Protein AF-W1WCA9-F1 (afdb_monomer_lite)

Structure (mmCIF, N/CA/C/O backbone):
data_AF-W1WCA9-F1
#
_entry.id   AF-W1WCA9-F1
#
loop_
_atom_site.group_PDB
_atom_site.id
_atom_site.type_symbol
_atom_site.label_atom_id
_atom_site.label_alt_id
_atom_site.label_comp_id
_atom_site.label_asym_id
_atom_site.label_entity_id
_atom_site.label_seq_id
_atom_site.pdbx_PDB_ins_code
_atom_site.Cartn_x
_atom_site.Cartn_y
_atom_site.Cartn_z
_atom_site.occupancy
_atom_site.B_iso_or_equiv
_atom_site.auth_seq_id
_atom_site.auth_comp_id
_atom_site.auth_asym_id
_atom_site.auth_atom_id
_atom_site.pdbx_PDB_model_num
ATOM 1 N N . MET A 1 1 ? 10.585 -8.734 -26.927 1.00 43.38 1 MET A N 1
ATOM 2 C CA . MET A 1 1 ? 10.664 -7.448 -26.204 1.00 43.38 1 MET A CA 1
ATOM 3 C C . MET A 1 1 ? 10.636 -7.761 -24.719 1.00 43.38 1 MET A C 1
ATOM 5 O O . MET A 1 1 ? 9.590 -8.155 -24.218 1.00 43.38 1 MET A O 1
ATOM 9 N N . SER A 1 2 ? 11.778 -7.717 -24.034 1.00 57.69 2 SER A N 1
ATOM 10 C CA . SER A 1 2 ? 11.822 -7.915 -22.583 1.00 57.69 2 SER A CA 1
ATOM 11 C C . SER A 1 2 ? 11.161 -6.710 -21.918 1.00 57.69 2 SER A C 1
ATOM 13 O O . SER A 1 2 ? 11.781 -5.657 -21.784 1.00 57.69 2 SER A O 1
ATOM 15 N N . HIS A 1 3 ? 9.891 -6.844 -21.540 1.00 69.38 3 HIS A N 1
ATOM 16 C CA . HIS A 1 3 ? 9.213 -5.878 -20.679 1.00 69.38 3 HIS A CA 1
ATOM 17 C C . HIS A 1 3 ? 9.759 -6.031 -19.256 1.00 69.38 3 HIS A C 1
ATOM 19 O O . HIS A 1 3 ? 9.082 -6.547 -18.369 1.00 69.38 3 HIS A O 1
ATOM 25 N N . LEU A 1 4 ? 11.021 -5.643 -19.059 1.00 85.56 4 LEU A N 1
ATOM 26 C CA . LEU A 1 4 ? 11.621 -5.554 -17.739 1.00 85.56 4 LEU A CA 1
ATOM 27 C C . LEU A 1 4 ? 10.914 -4.401 -17.020 1.00 85.56 4 LEU A C 1
ATOM 29 O O . LEU A 1 4 ? 11.077 -3.241 -17.394 1.00 85.56 4 LEU A O 1
ATOM 33 N N . LYS A 1 5 ? 10.056 -4.731 -16.057 1.00 85.88 5 LYS A N 1
ATOM 34 C CA . LYS A 1 5 ? 9.426 -3.734 -15.193 1.00 85.88 5 LYS A CA 1
ATOM 35 C C . LYS A 1 5 ? 10.395 -3.410 -14.068 1.00 85.88 5 LYS A C 1
ATOM 37 O O . LYS A 1 5 ? 10.918 -4.323 -13.435 1.00 85.88 5 LYS A O 1
ATOM 42 N N . ASP A 1 6 ? 10.636 -2.126 -13.846 1.00 89.94 6 ASP A N 1
ATOM 43 C CA . ASP A 1 6 ? 11.398 -1.672 -12.691 1.00 89.94 6 ASP A CA 1
ATOM 44 C C . ASP A 1 6 ? 10.571 -1.935 -11.418 1.00 89.94 6 ASP A C 1
ATOM 46 O O . ASP A 1 6 ? 9.498 -1.342 -11.259 1.00 89.94 6 ASP A O 1
ATOM 50 N N . PRO A 1 7 ? 11.028 -2.816 -10.509 1.00 89.81 7 PRO A N 1
ATOM 51 C CA . PRO A 1 7 ? 10.269 -3.157 -9.312 1.00 89.81 7 PRO A CA 1
ATOM 52 C C . PRO A 1 7 ? 10.132 -1.975 -8.343 1.00 89.81 7 PRO A C 1
ATOM 54 O O . PRO A 1 7 ? 9.211 -1.973 -7.528 1.00 89.81 7 PRO A O 1
ATOM 57 N N . THR A 1 8 ? 11.003 -0.961 -8.425 1.00 91.75 8 THR A N 1
ATOM 58 C CA . THR A 1 8 ? 10.981 0.201 -7.519 1.00 91.75 8 THR A CA 1
ATOM 59 C C . THR A 1 8 ? 9.789 1.124 -7.764 1.00 91.75 8 THR A C 1
ATOM 61 O O . THR A 1 8 ? 9.357 1.828 -6.854 1.00 91.75 8 THR A O 1
ATOM 64 N N . THR A 1 9 ? 9.228 1.093 -8.974 1.00 91.00 9 THR A N 1
ATOM 65 C CA . THR A 1 9 ? 8.094 1.929 -9.401 1.00 91.00 9 THR A CA 1
ATOM 66 C C . THR A 1 9 ? 6.887 1.101 -9.848 1.00 91.00 9 THR A C 1
ATOM 68 O O . THR A 1 9 ? 5.916 1.638 -10.375 1.00 91.00 9 THR A O 1
ATOM 71 N N . GLN A 1 10 ? 6.921 -0.217 -9.622 1.00 90.12 10 GLN A N 1
ATOM 72 C CA . GLN A 1 10 ? 5.886 -1.148 -10.076 1.00 90.12 10 GLN A CA 1
ATOM 73 C C . GLN A 1 10 ? 4.548 -0.999 -9.329 1.00 90.12 10 GLN A C 1
ATOM 75 O O . GLN A 1 10 ? 3.505 -1.356 -9.876 1.00 90.12 10 GLN A O 1
ATOM 80 N N . TYR A 1 11 ? 4.571 -0.464 -8.107 1.00 92.44 11 TYR A N 1
ATOM 81 C CA . TYR A 1 11 ? 3.392 -0.210 -7.273 1.00 92.44 11 TYR A CA 1
ATOM 82 C C . TYR A 1 11 ? 3.332 1.266 -6.861 1.00 92.44 11 TYR A C 1
ATOM 84 O O . TYR A 1 11 ? 4.204 2.056 -7.212 1.00 92.44 11 TYR A O 1
ATOM 92 N N . TYR A 1 12 ? 2.293 1.660 -6.121 1.00 92.06 12 TYR A N 1
ATOM 93 C CA . TYR A 1 12 ? 2.122 3.047 -5.694 1.00 92.06 12 TYR A CA 1
ATOM 94 C C . TYR A 1 12 ? 3.268 3.517 -4.777 1.00 92.06 12 TYR A C 1
ATOM 96 O O . TYR A 1 12 ? 3.481 2.959 -3.701 1.00 92.06 12 TYR A O 1
ATOM 104 N N . THR A 1 13 ? 3.973 4.570 -5.200 1.00 92.50 13 THR A N 1
ATOM 105 C CA . THR A 1 13 ? 5.126 5.168 -4.497 1.00 92.50 13 THR A CA 1
ATOM 106 C C . THR A 1 13 ? 4.844 6.556 -3.913 1.00 92.50 13 THR A C 1
ATOM 108 O O . THR A 1 13 ? 5.745 7.188 -3.365 1.00 92.50 13 THR A O 1
ATOM 111 N N . GLY A 1 14 ? 3.613 7.056 -4.050 1.00 91.88 14 GLY A N 1
ATOM 112 C CA . GLY A 1 14 ? 3.223 8.372 -3.548 1.00 91.88 14 GLY A CA 1
ATOM 113 C C . GLY A 1 14 ? 2.910 8.391 -2.050 1.00 91.88 14 GLY A C 1
ATOM 114 O O . GLY A 1 14 ? 3.008 7.386 -1.344 1.00 91.88 14 GLY A O 1
ATOM 115 N N . GLU A 1 15 ? 2.494 9.558 -1.565 1.00 93.19 15 GLU A N 1
ATOM 116 C CA . GLU A 1 15 ? 2.057 9.723 -0.180 1.00 93.19 15 GLU A CA 1
ATOM 117 C C . GLU A 1 15 ? 0.681 9.092 0.066 1.00 93.19 15 GLU A C 1
ATOM 119 O O . GLU A 1 15 ? -0.258 9.265 -0.710 1.00 93.19 15 GLU A O 1
ATOM 124 N N . TYR A 1 16 ? 0.530 8.405 1.198 1.00 92.12 16 TYR A N 1
ATOM 125 C CA . TYR A 1 16 ? -0.754 7.841 1.600 1.00 92.12 16 TYR A CA 1
ATOM 126 C C . TYR A 1 16 ? -1.587 8.861 2.392 1.00 92.12 16 TYR A C 1
ATOM 128 O O . TYR A 1 16 ? -1.088 9.450 3.357 1.00 92.12 16 TYR A O 1
ATOM 136 N N . PRO A 1 17 ? -2.880 9.043 2.065 1.00 92.12 17 PRO A N 1
ATOM 137 C CA . PRO A 1 17 ? -3.760 9.898 2.848 1.00 92.12 17 PRO A CA 1
ATOM 138 C C . PRO A 1 17 ? -4.015 9.303 4.239 1.00 92.12 17 PRO A C 1
ATOM 140 O O . PRO A 1 17 ? -4.046 8.081 4.426 1.00 92.12 17 PRO A O 1
ATOM 143 N N . LYS A 1 18 ? -4.273 10.171 5.228 1.00 91.81 18 LYS A N 1
ATOM 144 C CA . LYS A 1 18 ? -4.741 9.746 6.558 1.00 91.81 18 LYS A CA 1
ATOM 145 C C . LYS A 1 18 ? -6.119 9.090 6.420 1.00 91.81 18 LYS A C 1
ATOM 147 O O . LYS A 1 18 ? -7.094 9.765 6.111 1.00 91.81 18 LYS A O 1
ATOM 152 N N . GLN A 1 19 ? -6.199 7.787 6.683 1.00 90.12 19 GLN A N 1
ATOM 153 C CA . GLN A 1 19 ? -7.386 6.965 6.413 1.00 90.12 19 GLN A CA 1
ATOM 154 C C . GLN A 1 19 ? -7.704 6.014 7.580 1.00 90.12 19 GLN A C 1
ATOM 156 O O . GLN A 1 19 ? -7.560 4.798 7.494 1.00 90.12 19 GLN A O 1
ATOM 161 N N . LYS A 1 20 ? -8.100 6.567 8.733 1.00 92.19 20 LYS A N 1
ATOM 162 C CA . LYS A 1 20 ? -8.418 5.756 9.920 1.00 92.19 20 LYS A CA 1
ATOM 163 C C . LYS A 1 20 ? -9.725 4.981 9.717 1.00 92.19 20 LYS A C 1
ATOM 165 O O . LYS A 1 20 ? -10.724 5.557 9.296 1.00 92.19 20 LYS A O 1
ATOM 170 N N . GLN A 1 21 ? -9.732 3.703 10.091 1.00 92.88 21 GLN A N 1
ATOM 171 C CA . GLN A 1 21 ? -10.919 2.845 10.084 1.00 92.88 21 GLN A CA 1
ATOM 172 C C . GLN A 1 21 ? -11.055 2.094 11.422 1.00 92.88 21 GLN A C 1
ATOM 174 O O . GLN A 1 21 ? -10.036 1.819 12.062 1.00 92.88 21 GLN A O 1
ATOM 179 N N .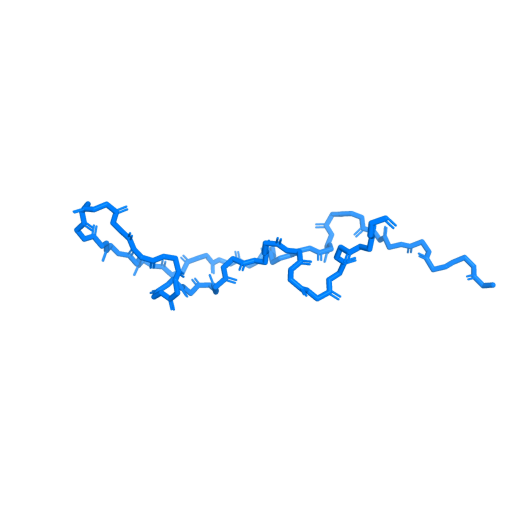 PRO A 1 22 ? -12.282 1.780 11.879 1.00 92.00 22 PRO A N 1
ATOM 180 C CA . PRO A 1 22 ? -12.493 0.904 13.030 1.00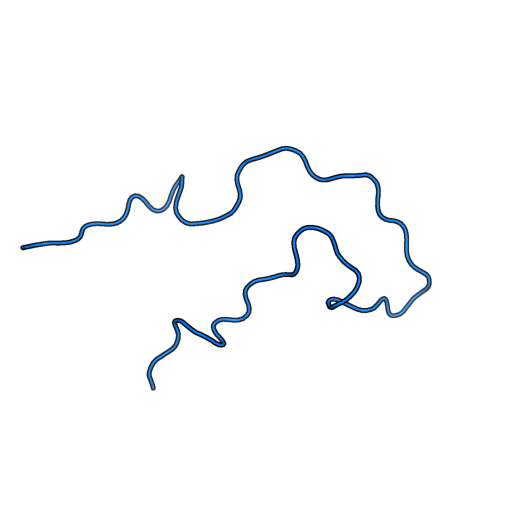 92.00 22 PRO A CA 1
ATOM 181 C C . PRO A 1 22 ? -12.080 -0.536 12.695 1.00 92.00 22 PRO A C 1
ATOM 183 O O . PRO A 1 22 ? -12.268 -0.985 11.564 1.00 92.00 22 PRO A O 1
ATOM 186 N N . THR A 1 23 ? -11.538 -1.267 13.671 1.00 89.00 23 THR A N 1
ATOM 187 C CA . THR A 1 23 ? -11.160 -2.679 13.504 1.00 89.00 23 THR A CA 1
ATOM 188 C C . THR A 1 23 ? -12.396 -3.538 13.193 1.00 89.00 23 THR A C 1
ATOM 190 O O . THR A 1 23 ? -13.444 -3.325 13.806 1.00 89.00 23 THR A O 1
ATOM 193 N N . PRO A 1 24 ? -12.321 -4.490 12.239 1.00 90.56 24 PRO A N 1
ATOM 194 C CA . PRO A 1 24 ? -11.120 -5.013 11.565 1.00 90.56 24 PRO A CA 1
ATOM 195 C C . PRO A 1 24 ? -10.606 -4.198 10.358 1.00 90.56 24 PRO A C 1
ATOM 197 O O . PRO A 1 24 ? -9.577 -4.554 9.796 1.00 90.56 24 PRO A O 1
ATOM 200 N N . GLY A 1 25 ? -11.268 -3.102 9.975 1.00 90.62 25 GLY A N 1
ATOM 201 C CA . GLY A 1 25 ? -10.965 -2.355 8.748 1.00 90.62 25 GLY A CA 1
ATOM 202 C C . GLY A 1 25 ? -11.473 -3.064 7.485 1.00 90.62 25 GLY A C 1
ATOM 203 O O . GLY A 1 25 ? -11.692 -4.272 7.472 1.00 90.62 25 GLY A O 1
ATOM 204 N N . ILE A 1 26 ? -11.722 -2.306 6.416 1.00 92.88 26 ILE A N 1
ATOM 205 C CA . ILE A 1 26 ? -12.214 -2.812 5.127 1.00 92.88 26 ILE A CA 1
ATOM 206 C C . ILE A 1 26 ? -11.302 -2.278 4.023 1.00 92.88 26 ILE A C 1
ATOM 208 O O . ILE A 1 26 ? -11.316 -1.082 3.724 1.00 92.88 26 ILE A O 1
ATOM 212 N N . GLN A 1 27 ? -10.569 -3.181 3.365 1.00 91.50 27 GLN A N 1
ATOM 213 C CA . GLN A 1 27 ? -9.593 -2.827 2.327 1.00 91.50 27 GLN A CA 1
ATOM 214 C C . GLN A 1 27 ? -10.206 -2.080 1.133 1.00 91.50 27 GLN A C 1
ATOM 216 O O . GLN A 1 27 ? -9.597 -1.167 0.590 1.00 91.50 27 GLN A O 1
ATOM 221 N N . ALA A 1 28 ? -11.459 -2.388 0.778 1.00 91.31 28 ALA A N 1
ATOM 222 C CA . ALA A 1 28 ? -12.184 -1.707 -0.299 1.00 91.31 28 ALA A CA 1
ATOM 223 C C . ALA A 1 28 ? -12.470 -0.221 -0.003 1.00 91.31 28 ALA A C 1
ATOM 225 O O . ALA A 1 28 ? -12.855 0.523 -0.898 1.00 91.31 28 ALA A O 1
ATOM 226 N N . LYS A 1 29 ? -12.314 0.210 1.255 1.00 91.69 29 LYS A N 1
ATOM 227 C CA . LYS A 1 29 ? -12.489 1.601 1.695 1.00 91.69 29 LYS A CA 1
ATOM 228 C C . LYS A 1 29 ? -11.149 2.331 1.884 1.00 91.69 29 LYS A C 1
ATOM 230 O O . LYS A 1 29 ? -11.138 3.416 2.462 1.00 91.69 29 LYS A O 1
ATOM 235 N N . MET A 1 30 ? -10.032 1.717 1.486 1.00 93.00 30 MET A N 1
ATOM 236 C CA . MET A 1 30 ? -8.705 2.333 1.518 1.00 93.00 30 MET A CA 1
ATOM 237 C C . MET A 1 30 ? -8.440 3.133 0.241 1.00 93.00 30 MET A C 1
ATOM 239 O O . MET A 1 30 ? -8.991 2.838 -0.819 1.00 93.00 30 MET A O 1
ATOM 243 N N . THR A 1 31 ? -7.559 4.123 0.344 1.00 89.62 31 THR A N 1
ATOM 244 C CA . THR A 1 31 ? -7.106 4.938 -0.784 1.00 89.62 31 THR A CA 1
ATOM 245 C C . THR A 1 31 ? -5.573 4.973 -0.807 1.00 89.62 31 THR A C 1
ATOM 247 O O . THR A 1 31 ? -4.983 5.533 0.119 1.00 89.62 31 THR A O 1
ATOM 250 N N . PRO A 1 32 ? -4.907 4.430 -1.843 1.00 91.12 32 PRO A N 1
ATOM 251 C CA . PRO A 1 32 ? -5.476 3.593 -2.902 1.00 91.12 32 PRO A CA 1
A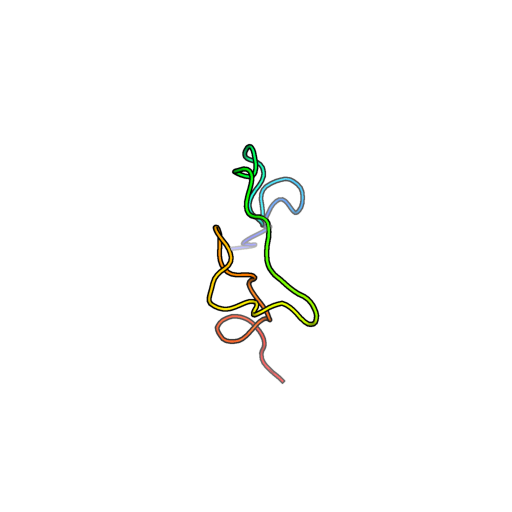TOM 252 C C . PRO A 1 32 ? -5.980 2.239 -2.366 1.00 91.12 32 PRO A C 1
ATOM 254 O O . PRO A 1 32 ? -5.547 1.777 -1.311 1.00 91.12 32 PRO A O 1
ATOM 257 N N . VAL A 1 33 ? -6.895 1.604 -3.107 1.00 93.31 33 VAL A N 1
ATOM 258 C CA . VAL A 1 33 ? -7.317 0.223 -2.825 1.00 93.31 33 VAL A CA 1
ATOM 259 C C . VAL A 1 33 ? -6.124 -0.702 -3.106 1.00 93.31 33 VAL A C 1
ATOM 261 O O . VAL A 1 33 ? -5.503 -0.545 -4.161 1.00 93.31 33 VAL A O 1
ATOM 264 N N . PRO A 1 34 ? -5.781 -1.635 -2.199 1.00 93.25 34 PRO A N 1
ATOM 265 C CA . PRO A 1 34 ? -4.688 -2.579 -2.419 1.00 93.25 34 PRO A CA 1
ATOM 266 C C . PRO A 1 34 ? -4.871 -3.396 -3.705 1.00 93.25 34 PRO A C 1
ATOM 268 O O . PRO A 1 34 ? -5.983 -3.811 -4.017 1.00 93.25 34 PRO A O 1
ATOM 271 N N . ASP A 1 35 ? -3.776 -3.639 -4.428 1.00 93.12 35 ASP A N 1
ATOM 272 C CA . ASP A 1 35 ? -3.730 -4.612 -5.525 1.00 93.12 35 ASP A CA 1
ATOM 273 C C . ASP A 1 35 ? -3.415 -5.989 -4.926 1.00 93.12 35 ASP A C 1
ATOM 275 O O . ASP A 1 35 ? -2.310 -6.206 -4.420 1.00 93.1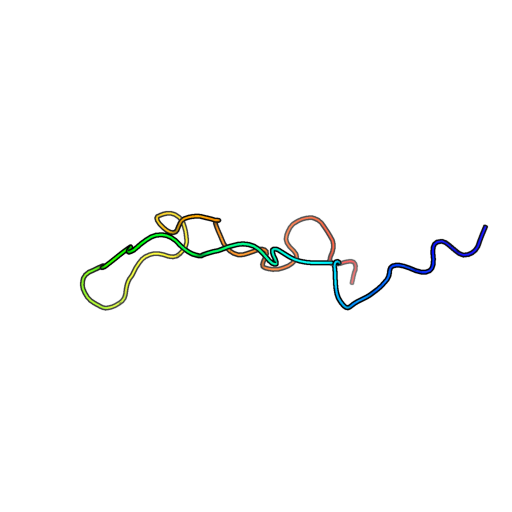2 35 ASP A O 1
ATOM 279 N N . CYS A 1 36 ?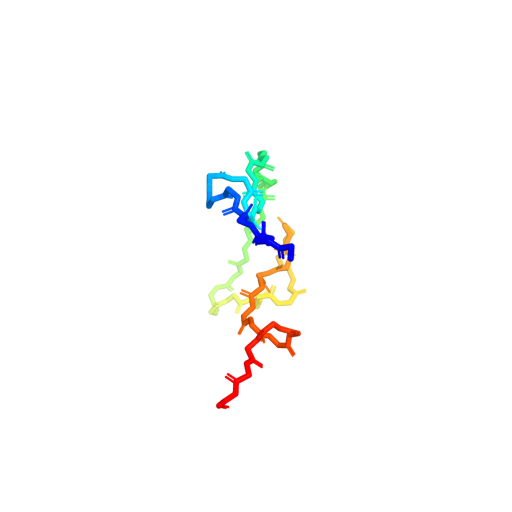 -4.386 -6.904 -4.931 1.00 93.75 36 CYS A N 1
ATOM 280 C CA . CYS A 1 36 ? -4.224 -8.271 -4.431 1.00 93.75 36 CYS A CA 1
ATOM 281 C C . CYS A 1 36 ? -3.995 -9.275 -5.571 1.00 93.75 36 CYS A C 1
ATOM 283 O O . CYS A 1 36 ? -4.175 -10.480 -5.384 1.00 93.75 36 CYS A O 1
ATOM 285 N N . GLY A 1 37 ? -3.575 -8.803 -6.747 1.00 91.81 37 GLY A N 1
ATOM 286 C CA . GLY A 1 37 ? -3.276 -9.653 -7.892 1.00 91.81 37 GLY A CA 1
ATOM 287 C C . GLY A 1 37 ? -4.506 -10.054 -8.701 1.00 91.81 37 GLY A C 1
ATOM 288 O O . GLY A 1 37 ? -4.375 -10.866 -9.614 1.00 91.81 37 GLY A O 1
ATOM 289 N N . GLU A 1 38 ? -5.680 -9.466 -8.446 1.00 93.06 38 GLU A N 1
ATOM 290 C CA . GLU A 1 38 ? -6.944 -9.826 -9.110 1.00 93.06 38 GLU A CA 1
ATOM 291 C C . GLU A 1 38 ? -6.885 -9.689 -10.635 1.00 93.06 38 GLU A C 1
ATOM 293 O O . GLU A 1 38 ? -7.644 -10.336 -11.353 1.00 93.06 38 GLU A O 1
ATOM 298 N N . LYS A 1 39 ? -6.001 -8.821 -11.136 1.00 90.62 39 LYS A N 1
ATOM 299 C CA . LYS A 1 39 ? -5.821 -8.562 -12.571 1.00 90.62 39 LYS A CA 1
ATOM 300 C C . LYS A 1 39 ? -4.515 -9.113 -13.135 1.00 90.62 39 LYS A C 1
ATOM 302 O O . LYS A 1 39 ? -4.375 -9.180 -14.352 1.00 90.62 39 LYS A O 1
ATOM 307 N N . THR A 1 40 ? -3.538 -9.407 -12.281 1.00 90.19 40 THR A N 1
ATOM 308 C CA . THR A 1 40 ? -2.147 -9.647 -12.697 1.00 90.19 40 THR A CA 1
ATOM 309 C C . THR A 1 40 ? -1.664 -11.057 -12.393 1.00 90.19 40 THR A C 1
ATOM 311 O O . THR A 1 40 ? -0.750 -11.523 -13.072 1.00 90.19 40 THR A O 1
ATOM 314 N N . TYR A 1 41 ? -2.263 -11.748 -11.422 1.00 89.56 41 TYR A N 1
ATOM 315 C CA . TYR A 1 41 ? -1.912 -13.126 -11.110 1.00 89.56 41 TYR A CA 1
ATOM 316 C C . TYR A 1 41 ? -2.460 -14.085 -12.176 1.00 89.56 41 TYR A C 1
ATOM 318 O O . TYR A 1 41 ? -3.643 -14.051 -12.515 1.00 89.56 41 TYR A O 1
ATOM 326 N N . VAL A 1 42 ? -1.591 -14.960 -12.682 1.00 88.69 42 VAL A N 1
ATOM 327 C CA . VAL A 1 42 ? -1.918 -16.063 -13.595 1.00 88.69 42 VAL A CA 1
ATOM 328 C C . VAL A 1 42 ? -1.342 -17.331 -12.969 1.00 88.69 42 VAL A C 1
ATOM 330 O O . VAL A 1 42 ? -0.164 -17.338 -12.613 1.00 88.69 42 VAL A O 1
ATOM 333 N N . GLY A 1 43 ? -2.195 -18.341 -12.775 1.00 80.06 43 GLY A N 1
ATOM 334 C CA . GLY A 1 43 ? -1.853 -19.605 -12.107 1.00 80.06 43 GLY A CA 1
ATOM 335 C C . GLY A 1 43 ? -0.933 -20.510 -12.912 1.00 80.06 43 GLY A C 1
ATOM 336 O O . GLY A 1 43 ? -1.004 -20.463 -14.161 1.00 80.06 43 GLY A O 1
#

pLDDT: mean 88.57, std 9.45, range [43.38, 93.75]

Organism: NCBI:txid1403943

Secondary structure (DSSP, 8-state):
------TTSSS--SPPP-----TT--GGGSSSPP--STTT---

Foldseek 3Di:
DPPPDDPVVPDDP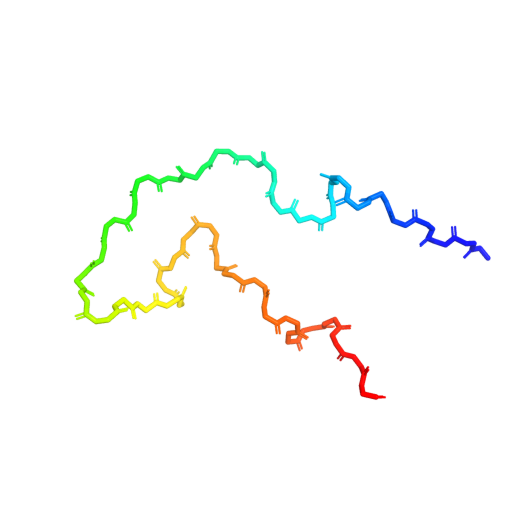DDADDDDDPPPDDLVSGVVRDDPCPPPDDD

Sequence (43 aa):
MSHLKDPTTQYYTGEYPKQKQPTPGIQAKMTPVPDCGEKTYVG

Radius of gyration: 14.16 Å; chains: 1; bounding box: 24×30×40 Å